Protein AF-A0A1Y1KGQ8-F1 (afdb_monomer_lite)

Structure (mmCIF, N/CA/C/O backbone):
data_AF-A0A1Y1KGQ8-F1
#
_entry.id   AF-A0A1Y1KGQ8-F1
#
loop_
_atom_site.group_PDB
_atom_site.id
_atom_site.type_symbol
_atom_site.label_atom_id
_atom_site.label_alt_id
_atom_site.label_comp_id
_atom_site.label_asym_id
_atom_site.label_entity_id
_atom_site.label_seq_id
_atom_site.pdbx_PDB_ins_code
_atom_site.Cartn_x
_atom_site.Cartn_y
_atom_site.Cartn_z
_atom_site.occupancy
_atom_site.B_iso_or_equiv
_atom_site.auth_seq_id
_atom_site.auth_comp_id
_atom_site.auth_asym_id
_atom_site.auth_atom_id
_atom_site.pdbx_PDB_model_num
ATOM 1 N N . MET A 1 1 ? -2.983 4.238 -10.103 1.00 70.69 1 MET A N 1
ATOM 2 C CA . MET A 1 1 ? -3.496 3.766 -8.799 1.00 70.69 1 MET A CA 1
ATOM 3 C C . MET A 1 1 ? -2.747 2.481 -8.508 1.00 70.69 1 MET A C 1
ATOM 5 O O . MET A 1 1 ? -2.539 1.750 -9.464 1.00 70.69 1 MET A O 1
ATOM 9 N N . TYR A 1 2 ? -2.254 2.273 -7.286 1.00 82.94 2 TYR A N 1
ATOM 10 C CA . TYR A 1 2 ? -1.556 1.029 -6.944 1.00 82.94 2 TYR A CA 1
ATOM 11 C C . TYR A 1 2 ? -2.541 -0.140 -7.008 1.00 82.94 2 TYR A C 1
ATOM 13 O O . TYR A 1 2 ? -3.660 -0.016 -6.503 1.00 82.94 2 TYR A O 1
ATOM 21 N N . GLU A 1 3 ? -2.129 -1.227 -7.648 1.00 84.44 3 GLU A N 1
ATOM 22 C CA . GLU A 1 3 ? -2.904 -2.452 -7.787 1.00 84.44 3 GLU A CA 1
ATOM 23 C C . GLU A 1 3 ? -2.188 -3.548 -7.007 1.00 84.44 3 GLU A C 1
ATOM 25 O O . GLU A 1 3 ? -0.972 -3.686 -7.098 1.00 84.44 3 GLU A O 1
ATOM 30 N N . PHE A 1 4 ? -2.941 -4.262 -6.177 1.00 85.38 4 PHE A N 1
ATOM 31 C CA . PHE A 1 4 ? -2.378 -5.295 -5.321 1.00 85.38 4 PHE A CA 1
ATOM 32 C C . PHE A 1 4 ? -1.936 -6.491 -6.172 1.00 85.38 4 PHE A C 1
ATOM 34 O O . PHE A 1 4 ? -2.725 -6.914 -7.023 1.00 85.38 4 PHE A O 1
ATOM 41 N N . PRO A 1 5 ? -0.755 -7.078 -5.904 1.00 85.25 5 PRO A N 1
ATOM 42 C CA . PRO A 1 5 ? -0.338 -8.323 -6.532 1.00 85.25 5 PRO A CA 1
ATOM 43 C C . PRO A 1 5 ? -1.399 -9.420 -6.386 1.00 85.25 5 PRO A C 1
ATOM 45 O O . PRO A 1 5 ? -2.191 -9.439 -5.431 1.00 85.25 5 PRO A O 1
ATOM 48 N N . GLU A 1 6 ? -1.446 -10.340 -7.346 1.00 83.38 6 GLU A N 1
ATOM 49 C CA . GLU A 1 6 ? -2.255 -11.544 -7.184 1.00 83.38 6 GLU A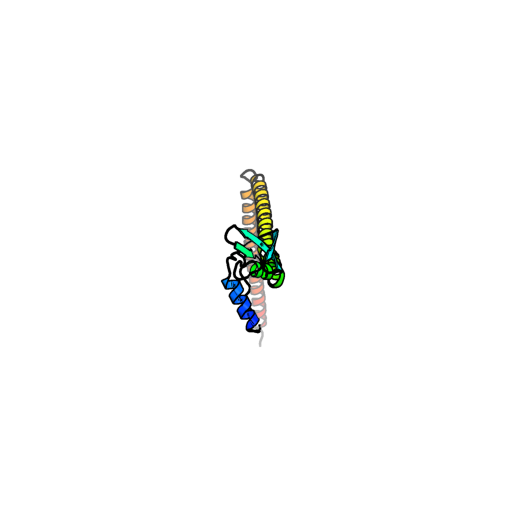 CA 1
ATOM 50 C C . GLU A 1 6 ? -1.651 -12.412 -6.077 1.00 83.38 6 GLU A C 1
ATOM 52 O O . GLU A 1 6 ? -0.436 -12.529 -5.958 1.00 83.38 6 GLU A O 1
ATOM 57 N N . CYS A 1 7 ? -2.512 -12.972 -5.226 1.00 83.25 7 CYS A N 1
ATOM 58 C CA . CYS A 1 7 ? -2.069 -13.888 -4.183 1.00 83.25 7 CYS A CA 1
ATOM 59 C C . CYS A 1 7 ? -1.669 -15.215 -4.831 1.00 83.25 7 CYS A C 1
ATOM 61 O O . CYS A 1 7 ? -2.453 -15.772 -5.607 1.00 83.25 7 CYS A O 1
ATOM 63 N N . ASP A 1 8 ? -0.499 -15.739 -4.472 1.00 84.12 8 ASP A N 1
ATOM 64 C CA . ASP A 1 8 ? -0.003 -16.992 -5.029 1.00 84.12 8 ASP A CA 1
ATOM 65 C C . ASP A 1 8 ? -0.902 -18.183 -4.649 1.00 84.12 8 ASP A C 1
ATOM 67 O O . ASP A 1 8 ? -1.548 -18.235 -3.596 1.00 84.12 8 ASP A O 1
ATOM 71 N N . SER A 1 9 ? -1.007 -19.152 -5.563 1.00 84.00 9 SER A N 1
ATOM 72 C CA . SER A 1 9 ? -1.954 -20.268 -5.425 1.00 84.00 9 SER A CA 1
ATOM 73 C C . SER A 1 9 ? -1.564 -21.287 -4.350 1.00 84.00 9 SER A C 1
ATOM 75 O O . SER A 1 9 ? -2.436 -22.011 -3.866 1.00 84.00 9 SER A O 1
ATOM 77 N N . ASP A 1 10 ? -0.290 -21.331 -3.969 1.00 90.31 10 ASP A N 1
ATOM 78 C CA . ASP A 1 10 ? 0.293 -22.195 -2.941 1.00 90.31 10 ASP A CA 1
ATOM 79 C C . ASP A 1 10 ? 0.262 -21.584 -1.532 1.00 90.31 10 ASP A C 1
ATOM 81 O O . ASP A 1 10 ? 0.540 -22.296 -0.571 1.00 90.31 10 ASP A O 1
ATOM 85 N N . GLU A 1 11 ? -0.158 -20.322 -1.393 1.00 89.94 11 GLU A N 1
ATOM 86 C CA . GLU A 1 11 ? -0.377 -19.678 -0.094 1.00 89.94 11 GLU A CA 1
ATOM 87 C C . GLU A 1 11 ? -1.532 -20.317 0.691 1.00 89.94 11 GLU A C 1
ATOM 89 O O . GLU A 1 11 ? -2.522 -20.811 0.127 1.00 89.94 11 GLU A O 1
ATOM 94 N N . ASP A 1 12 ? -1.435 -20.251 2.017 1.00 92.00 12 ASP A N 1
ATOM 95 C CA . ASP A 1 12 ? -2.435 -20.807 2.925 1.00 92.00 12 ASP A CA 1
ATOM 96 C C . ASP A 1 12 ? -3.788 -20.066 2.823 1.00 92.00 12 ASP A C 1
ATOM 98 O O . ASP A 1 12 ? -3.866 -18.870 2.520 1.00 92.00 12 ASP A O 1
ATOM 102 N N . GLU A 1 13 ? -4.890 -20.764 3.124 1.00 90.88 13 GLU A N 1
ATOM 103 C CA . GLU A 1 13 ? -6.252 -20.201 3.035 1.00 90.88 13 GLU A CA 1
ATOM 104 C C . GLU A 1 13 ? -6.459 -18.963 3.922 1.00 90.88 13 GLU A C 1
ATOM 106 O O . GLU A 1 13 ? -7.162 -18.028 3.528 1.00 90.88 13 GLU A O 1
ATOM 111 N N . ASP A 1 14 ? -5.809 -18.920 5.087 1.00 87.75 14 ASP A N 1
ATOM 112 C CA . ASP A 1 14 ? -5.870 -17.773 5.996 1.00 87.75 14 ASP A CA 1
ATOM 113 C C . ASP A 1 14 ? -5.237 -16.523 5.367 1.00 87.75 14 ASP A C 1
ATOM 115 O O . ASP A 1 14 ? -5.784 -15.423 5.485 1.00 87.75 14 ASP A O 1
ATOM 119 N N . PHE A 1 15 ? -4.119 -16.681 4.650 1.00 86.25 15 PHE A N 1
ATOM 120 C CA . PHE A 1 15 ? -3.453 -15.575 3.962 1.00 86.25 15 PHE A CA 1
ATOM 121 C C . PHE A 1 15 ? -4.293 -15.078 2.781 1.00 86.25 15 PHE A C 1
ATOM 123 O O . PHE A 1 15 ? -4.564 -13.881 2.667 1.00 86.25 15 PHE A O 1
ATOM 130 N N . LYS A 1 16 ? -4.822 -16.001 1.969 1.00 88.56 16 LYS A N 1
ATOM 131 C CA . LYS A 1 16 ? -5.750 -15.682 0.869 1.00 88.56 16 LYS A CA 1
ATOM 132 C C . LYS A 1 16 ? -6.988 -14.936 1.356 1.00 88.56 16 LYS A C 1
ATOM 134 O O . LYS A 1 16 ? -7.468 -14.016 0.692 1.00 88.56 16 LYS A O 1
ATOM 139 N N . GLN A 1 17 ? -7.530 -15.320 2.510 1.00 89.62 17 GLN A N 1
ATOM 140 C CA . GLN A 1 17 ? -8.664 -14.628 3.108 1.00 89.62 17 GLN A CA 1
ATOM 141 C C . GLN A 1 17 ? -8.289 -13.210 3.557 1.00 89.62 17 GLN A C 1
ATOM 143 O O . GLN A 1 17 ? -9.035 -12.273 3.263 1.00 89.62 17 GLN A O 1
ATOM 148 N N . GLN A 1 18 ? -7.131 -13.031 4.199 1.00 84.94 18 GLN A N 1
ATOM 149 C CA . GLN A 1 18 ? -6.636 -11.707 4.589 1.00 84.94 18 GLN A CA 1
ATOM 150 C C . GLN A 1 18 ? -6.398 -10.792 3.382 1.00 84.94 18 GLN A C 1
ATOM 152 O O . GLN A 1 18 ? -6.788 -9.624 3.426 1.00 84.94 18 GLN A O 1
ATOM 157 N N . ASP A 1 19 ? -5.816 -11.308 2.299 1.00 87.00 19 ASP A N 1
ATOM 158 C CA . ASP A 1 19 ? -5.603 -10.554 1.060 1.00 87.00 19 ASP A CA 1
ATOM 159 C C . ASP A 1 19 ? -6.934 -10.102 0.436 1.00 87.00 19 ASP A C 1
ATOM 161 O O . ASP A 1 19 ? -7.119 -8.922 0.122 1.00 87.00 19 ASP A O 1
ATOM 165 N N . ARG A 1 20 ? -7.924 -11.005 0.352 1.00 88.81 20 ARG A N 1
ATOM 166 C CA . ARG A 1 20 ? -9.276 -10.664 -0.125 1.00 88.81 20 ARG A CA 1
ATOM 167 C C . ARG A 1 20 ? -9.935 -9.583 0.727 1.00 88.81 20 ARG A C 1
ATOM 169 O O . ARG A 1 20 ? -10.512 -8.643 0.181 1.00 88.81 20 ARG A O 1
ATOM 176 N N . GLU A 1 21 ? -9.860 -9.698 2.051 1.00 88.75 21 GLU A N 1
ATOM 177 C CA . GLU A 1 21 ? -10.414 -8.698 2.971 1.00 88.75 21 GLU A CA 1
ATOM 178 C C . GLU A 1 21 ? -9.717 -7.343 2.834 1.00 88.75 21 GLU A C 1
ATOM 180 O O . GLU A 1 21 ? -10.371 -6.296 2.899 1.00 88.75 21 GLU A O 1
ATOM 185 N N . LEU A 1 22 ? -8.403 -7.348 2.612 1.00 88.12 22 LEU A N 1
ATOM 186 C CA . LEU A 1 22 ? -7.623 -6.138 2.403 1.00 88.12 22 LEU A CA 1
ATOM 187 C C . LEU A 1 22 ? -8.020 -5.440 1.099 1.00 88.12 22 LEU A C 1
ATOM 189 O O . LEU A 1 22 ? -8.339 -4.250 1.126 1.00 88.12 22 LEU A O 1
ATOM 193 N N . LYS A 1 23 ? -8.091 -6.187 -0.010 1.00 89.06 23 LYS A N 1
ATOM 194 C CA . LY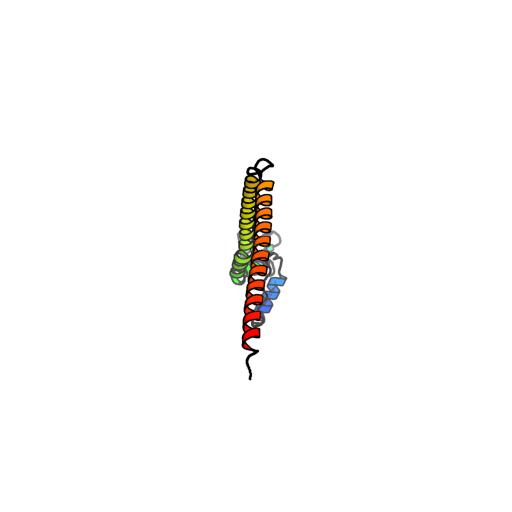S A 1 23 ? -8.537 -5.694 -1.325 1.00 89.06 23 LYS A CA 1
ATOM 195 C C . LYS A 1 23 ? -9.968 -5.154 -1.279 1.00 89.06 23 LYS A C 1
ATOM 197 O O . LYS A 1 23 ? -10.240 -4.082 -1.816 1.00 89.06 23 LYS A O 1
ATOM 202 N N . ALA A 1 24 ? -10.871 -5.839 -0.576 1.00 90.25 24 ALA A N 1
ATOM 203 C CA . ALA A 1 24 ? -12.255 -5.397 -0.389 1.00 90.25 24 ALA A CA 1
ATOM 204 C C . ALA A 1 24 ? -12.387 -4.135 0.485 1.00 90.25 24 ALA A C 1
ATOM 206 O O . ALA A 1 24 ? -13.421 -3.471 0.451 1.00 90.25 24 ALA A O 1
ATOM 207 N N . SER A 1 25 ? -11.355 -3.792 1.262 1.00 89.56 25 SER A N 1
ATOM 208 C CA . SER A 1 25 ? -11.341 -2.612 2.137 1.00 89.56 25 SER A CA 1
ATOM 209 C C . SER A 1 25 ? -10.861 -1.337 1.431 1.00 89.56 25 SER A C 1
ATOM 211 O O . SER A 1 25 ? -10.647 -0.318 2.086 1.00 89.56 25 SER A O 1
ATOM 213 N N . LEU A 1 26 ? -10.667 -1.371 0.110 1.00 90.50 26 LEU A N 1
ATOM 214 C CA . LEU A 1 26 ? -10.308 -0.195 -0.675 1.00 90.50 26 LEU A CA 1
ATOM 215 C C . LEU A 1 26 ? -11.560 0.573 -1.134 1.00 90.50 26 LEU A C 1
ATOM 217 O O . LEU A 1 26 ? -12.473 -0.038 -1.691 1.00 90.50 26 LEU A O 1
ATOM 221 N N . PRO A 1 27 ? -11.591 1.914 -1.005 1.00 93.00 27 PRO A N 1
ATOM 222 C CA . PRO A 1 27 ? -10.602 2.769 -0.339 1.00 93.00 27 PRO A CA 1
ATOM 223 C C . PRO A 1 27 ? -10.710 2.703 1.198 1.00 93.00 27 PRO A C 1
ATOM 225 O O . PRO A 1 27 ? -11.812 2.705 1.741 1.00 93.00 27 PRO A O 1
ATOM 228 N N . PHE A 1 28 ? -9.572 2.722 1.903 1.00 93.62 28 PHE A N 1
ATOM 229 C CA . PHE A 1 28 ? -9.548 2.612 3.369 1.00 93.62 28 PHE A CA 1
ATOM 230 C C . PHE A 1 28 ? -10.259 3.783 4.065 1.00 93.62 28 PHE A C 1
ATOM 232 O O . PHE A 1 28 ? -9.881 4.947 3.887 1.00 93.62 28 PHE A O 1
ATOM 239 N N . ALA A 1 29 ? -11.220 3.479 4.940 1.00 95.38 29 ALA A N 1
ATOM 240 C CA . ALA A 1 29 ? -11.896 4.472 5.769 1.00 95.38 29 ALA A CA 1
ATOM 241 C C . ALA A 1 29 ? -11.139 4.668 7.092 1.00 95.38 29 ALA A C 1
ATOM 243 O O . ALA A 1 29 ? -11.361 3.958 8.076 1.00 95.38 29 ALA A O 1
ATOM 244 N N . VAL A 1 30 ? -10.209 5.629 7.120 1.00 95.88 30 VAL A N 1
ATOM 245 C CA . VAL A 1 30 ? -9.305 5.827 8.265 1.00 95.88 30 VAL A CA 1
ATOM 246 C C . VAL A 1 30 ? -9.647 7.040 9.124 1.00 95.88 30 VAL A C 1
ATOM 248 O O . VAL A 1 30 ? -9.954 8.128 8.641 1.00 95.88 30 VAL A O 1
ATOM 251 N N . VAL A 1 31 ? -9.502 6.862 10.435 1.00 95.38 31 VAL A N 1
ATOM 252 C CA . VAL A 1 31 ? -9.493 7.931 11.438 1.00 95.38 31 VAL A CA 1
ATOM 253 C C . VAL A 1 31 ? -8.079 8.054 11.999 1.00 95.38 31 VAL A C 1
ATOM 255 O O . VAL A 1 31 ? -7.493 7.059 12.406 1.00 95.38 31 VAL A O 1
ATOM 258 N N . GLY A 1 32 ? -7.530 9.269 12.046 1.00 94.62 32 GLY A N 1
ATOM 259 C CA . GLY A 1 32 ? -6.228 9.554 12.661 1.00 94.62 32 GLY A CA 1
ATOM 260 C C . GLY A 1 32 ? -6.361 10.283 14.000 1.00 94.62 32 GLY A C 1
ATOM 261 O O . GLY A 1 32 ? -7.258 11.108 14.177 1.00 94.62 32 GLY A O 1
ATOM 262 N N . SER A 1 33 ? -5.455 10.005 14.941 1.00 94.25 33 SER A N 1
ATOM 263 C CA . SER A 1 33 ? -5.308 10.772 16.185 1.00 94.25 33 SER A CA 1
ATOM 264 C C . SER A 1 33 ? -3.872 10.724 16.704 1.00 94.25 33 SER A C 1
ATOM 266 O O . SER A 1 33 ? -3.246 9.665 16.703 1.00 94.25 33 SER A O 1
ATOM 268 N N . ASN A 1 34 ? -3.387 11.859 17.213 1.00 94.00 34 ASN A N 1
ATOM 269 C CA . ASN A 1 34 ? -2.124 11.954 17.957 1.00 94.00 34 ASN A CA 1
ATOM 270 C C . ASN A 1 34 ? -2.348 11.908 19.480 1.00 94.00 34 ASN A C 1
ATOM 272 O O . ASN A 1 34 ? -1.392 11.884 20.253 1.00 94.00 34 ASN A O 1
ATOM 276 N N . THR A 1 35 ? -3.607 11.909 19.921 1.00 93.81 35 THR A N 1
ATOM 277 C CA . THR A 1 35 ? -3.984 11.940 21.334 1.00 93.81 35 THR A CA 1
ATOM 278 C C . THR A 1 35 ? -4.158 10.522 21.867 1.00 93.81 35 THR A C 1
ATOM 280 O O . THR A 1 35 ? -4.809 9.682 21.242 1.00 93.81 35 THR A O 1
ATOM 283 N N . THR A 1 36 ? -3.595 10.266 23.049 1.00 93.00 36 THR A N 1
ATOM 284 C CA . THR A 1 36 ? -3.812 9.020 23.795 1.00 93.00 36 THR A CA 1
ATOM 285 C C . THR A 1 36 ? -4.860 9.262 24.873 1.00 93.00 36 THR A C 1
ATOM 287 O O . THR A 1 36 ? -4.750 10.219 25.635 1.00 93.00 36 THR A O 1
ATOM 290 N N . LEU A 1 37 ? -5.869 8.399 24.923 1.00 92.62 37 LEU A N 1
ATOM 291 C CA . LEU A 1 37 ? -6.987 8.440 25.860 1.00 92.62 37 LEU A CA 1
ATOM 292 C C . LEU A 1 37 ? -7.000 7.150 26.683 1.00 92.62 37 LEU A C 1
ATOM 294 O O . LEU A 1 37 ? -6.565 6.103 26.207 1.00 92.62 37 LEU A O 1
ATOM 298 N N . GLU A 1 38 ? -7.504 7.212 27.911 1.00 92.44 38 GLU A N 1
ATOM 299 C CA . GLU A 1 38 ? -7.725 6.026 28.737 1.00 92.44 38 GLU A CA 1
ATOM 300 C C . GLU A 1 38 ? -9.193 5.603 28.631 1.00 92.44 38 GLU A C 1
ATOM 302 O O . GLU A 1 38 ? -10.094 6.349 29.010 1.00 92.44 38 GLU A O 1
ATOM 307 N N . VAL A 1 39 ? -9.438 4.418 28.070 1.00 87.56 39 VAL A N 1
ATOM 308 C CA . VAL A 1 39 ? -10.777 3.853 27.862 1.00 87.56 39 VAL A CA 1
ATOM 309 C C . VAL A 1 39 ? -10.793 2.454 28.465 1.00 87.56 39 VAL A C 1
ATOM 311 O O . VAL A 1 39 ? -9.966 1.619 28.107 1.00 87.56 39 VAL A O 1
ATOM 314 N N . ALA A 1 40 ? -11.713 2.200 29.400 1.00 84.62 40 ALA A N 1
ATOM 315 C CA . ALA A 1 40 ? -11.841 0.910 30.090 1.00 84.62 40 ALA A CA 1
ATOM 316 C C . ALA A 1 40 ? -10.511 0.388 30.694 1.00 84.62 40 ALA A C 1
ATOM 318 O O . ALA A 1 40 ? -10.212 -0.802 30.625 1.00 84.62 40 ALA A O 1
ATOM 319 N N . GLY A 1 41 ? -9.690 1.289 31.251 1.00 88.06 41 GLY A N 1
ATOM 320 C CA . GLY A 1 41 ? -8.396 0.960 31.870 1.00 88.06 41 GLY A CA 1
ATOM 321 C C . GLY A 1 41 ? -7.251 0.685 30.886 1.00 88.06 41 GLY A C 1
ATOM 322 O O . GLY A 1 41 ? -6.147 0.349 31.311 1.00 88.06 41 GLY A O 1
ATOM 323 N N . ARG A 1 42 ? -7.474 0.838 29.572 1.00 90.06 42 ARG A N 1
ATOM 324 C CA . ARG A 1 42 ? -6.435 0.728 28.541 1.00 90.06 42 ARG A CA 1
ATOM 325 C C . ARG A 1 42 ? -6.154 2.092 27.916 1.00 90.06 42 ARG A C 1
ATOM 327 O O . ARG A 1 42 ? -7.068 2.828 27.554 1.00 90.06 42 ARG A O 1
ATOM 334 N N . LYS A 1 43 ? -4.869 2.401 27.719 1.00 92.31 43 LYS A N 1
ATOM 335 C CA . LYS A 1 43 ? -4.445 3.538 26.894 1.00 92.31 43 LYS A CA 1
ATOM 336 C C . LYS A 1 43 ? -4.613 3.192 25.416 1.00 92.31 43 LYS A C 1
ATOM 338 O O . LYS A 1 43 ? -4.011 2.235 24.930 1.00 92.31 43 LYS A O 1
ATOM 343 N N . VAL A 1 44 ? -5.427 3.971 24.718 1.00 92.12 44 VAL A N 1
ATOM 344 C CA . VAL A 1 44 ? -5.723 3.824 23.289 1.00 92.12 44 VAL A CA 1
ATOM 345 C C . VAL A 1 44 ? -5.500 5.151 22.572 1.00 92.12 44 VAL A C 1
ATOM 347 O O . VAL A 1 44 ? -5.689 6.221 23.152 1.00 92.12 44 VAL A O 1
ATOM 350 N N . ARG A 1 45 ? -5.088 5.108 21.303 1.00 94.38 45 ARG A N 1
ATOM 351 C CA . ARG A 1 45 ? -5.042 6.312 20.462 1.00 94.38 45 ARG A CA 1
ATOM 352 C C . ARG A 1 45 ? -6.432 6.569 19.911 1.00 94.38 45 ARG A C 1
ATOM 354 O O . ARG A 1 45 ? -7.013 5.696 19.279 1.00 94.38 45 ARG A O 1
ATOM 361 N N . GLY A 1 46 ? -6.980 7.754 20.154 1.00 94.81 46 GLY A N 1
ATOM 362 C CA . GLY A 1 46 ? -8.387 7.989 19.854 1.00 94.81 46 GLY A CA 1
ATOM 363 C C . GLY A 1 46 ? -8.796 9.449 19.811 1.00 94.81 46 GLY A C 1
ATOM 364 O O . GLY A 1 46 ? -8.018 10.343 20.148 1.00 94.81 46 GLY A O 1
ATOM 365 N N . ARG A 1 47 ? -10.030 9.690 19.370 1.00 94.75 47 ARG A N 1
ATOM 366 C CA . ARG A 1 47 ? -10.671 11.011 19.361 1.00 94.75 47 ARG A CA 1
ATOM 367 C C . ARG A 1 47 ? -11.862 10.992 20.308 1.00 94.75 47 ARG A C 1
ATOM 369 O O . ARG A 1 47 ? -12.711 10.111 20.203 1.00 94.75 47 ARG A O 1
ATOM 376 N N . GLN A 1 48 ? -11.924 11.960 21.216 1.00 93.62 48 GLN A N 1
ATOM 377 C CA . GLN A 1 48 ? -13.042 12.115 22.140 1.00 93.62 48 GLN A CA 1
ATOM 378 C C . GLN A 1 48 ? -14.037 13.139 21.601 1.00 93.62 48 GLN A C 1
ATOM 380 O O . GLN A 1 48 ? -13.661 14.240 21.203 1.00 93.62 48 GLN A O 1
ATOM 385 N N . TYR A 1 49 ? -15.308 12.763 21.626 1.00 93.88 49 TYR A N 1
ATOM 386 C CA . TYR A 1 49 ? -16.450 13.593 21.281 1.00 93.88 49 TYR A CA 1
ATOM 387 C C . TYR A 1 49 ? -17.453 13.599 22.444 1.00 93.88 49 TYR A C 1
ATOM 389 O O . TYR A 1 49 ? -17.425 12.688 23.276 1.00 93.88 49 TYR A O 1
ATOM 397 N N . PRO A 1 50 ? -18.388 14.568 22.499 1.00 95.25 50 PRO A N 1
ATOM 398 C CA . PRO A 1 50 ? -19.435 14.583 23.523 1.00 95.25 50 PRO A CA 1
ATOM 399 C C . PRO A 1 50 ? -20.301 13.311 23.553 1.00 95.25 50 PRO A C 1
ATOM 401 O O . PRO A 1 50 ? -20.832 12.960 24.600 1.00 95.25 50 PRO A O 1
ATOM 404 N N . TRP A 1 51 ? -20.430 12.614 22.418 1.00 93.69 51 TRP A N 1
ATOM 405 C CA . TRP A 1 51 ? -21.218 11.382 22.272 1.00 93.69 51 TRP A CA 1
ATOM 406 C C . TRP A 1 51 ? -20.404 10.086 22.396 1.00 93.69 51 TRP A C 1
ATOM 408 O O . TRP A 1 51 ? -20.973 9.004 22.279 1.00 93.69 51 TRP A O 1
ATOM 418 N N . GLY A 1 52 ? -19.086 10.155 22.606 1.00 91.69 52 GLY A N 1
ATOM 419 C CA . GLY A 1 52 ? -18.269 8.954 22.776 1.00 91.69 52 GLY A CA 1
ATOM 420 C C . GLY A 1 52 ? -16.821 9.106 22.334 1.00 91.69 52 GLY A C 1
ATOM 421 O O . GLY A 1 52 ? -16.359 10.186 21.969 1.00 91.69 52 GLY A O 1
ATOM 422 N N . VAL A 1 53 ? -16.092 7.992 22.370 1.00 92.50 53 VAL A N 1
ATOM 423 C CA . VAL A 1 53 ? -14.674 7.935 22.004 1.00 92.50 53 VAL A CA 1
ATOM 424 C C . VAL A 1 53 ? -14.488 7.014 20.808 1.00 92.50 53 VAL A C 1
ATOM 426 O O . VAL A 1 53 ? -14.915 5.862 20.825 1.00 92.50 53 VAL A O 1
ATOM 429 N N . VAL A 1 54 ? -13.810 7.521 19.783 1.00 94.38 54 VAL A N 1
ATOM 430 C CA . VAL A 1 54 ? -13.389 6.743 18.620 1.00 94.38 54 VAL A CA 1
ATOM 431 C C . VAL A 1 54 ? -11.967 6.259 18.865 1.00 94.38 54 VAL A C 1
ATOM 433 O O . VAL A 1 54 ? -11.024 7.045 18.797 1.00 94.38 54 VAL A O 1
ATOM 436 N N . ASP A 1 55 ? -11.821 4.973 19.166 1.00 93.94 55 ASP A N 1
ATOM 437 C CA . ASP A 1 55 ? -10.527 4.281 19.168 1.00 93.94 55 ASP A CA 1
ATOM 438 C C . ASP A 1 55 ? -10.046 4.063 17.725 1.00 93.94 55 ASP A C 1
ATOM 440 O O . ASP A 1 55 ? -10.735 3.409 16.943 1.00 93.94 55 ASP A O 1
ATOM 444 N N . VAL A 1 56 ? -8.887 4.627 17.380 1.00 94.38 56 VAL A N 1
ATOM 445 C CA . VAL A 1 56 ? -8.281 4.565 16.040 1.00 94.38 56 VAL A CA 1
ATOM 446 C C . VAL A 1 56 ? -7.787 3.161 15.710 1.00 94.38 56 VAL A C 1
ATOM 448 O O . VAL A 1 56 ? -7.815 2.762 14.549 1.00 94.38 56 VAL A O 1
ATOM 451 N N . GLU A 1 57 ? -7.341 2.405 16.712 1.00 91.50 57 GLU A N 1
ATOM 452 C CA . GLU A 1 57 ? -6.816 1.051 16.525 1.00 91.50 57 GLU A CA 1
ATOM 453 C C . GLU A 1 57 ? -7.923 -0.012 16.618 1.00 91.50 57 GLU A C 1
ATOM 455 O O . GLU A 1 57 ? -7.643 -1.202 16.562 1.00 91.50 57 GLU A O 1
ATOM 460 N N . ASN A 1 58 ? -9.193 0.376 16.740 1.00 92.12 58 ASN A N 1
ATOM 461 C CA . ASN A 1 58 ? -10.297 -0.576 16.729 1.00 92.12 58 ASN A CA 1
ATOM 462 C C . ASN A 1 58 ? -10.794 -0.814 15.285 1.00 92.12 58 ASN A C 1
ATOM 464 O O . ASN A 1 58 ? -11.324 0.124 14.681 1.00 92.12 58 ASN A O 1
ATOM 468 N N . PRO A 1 59 ? -10.731 -2.052 14.744 1.00 91.81 59 PRO A N 1
ATOM 469 C CA . PRO A 1 59 ? -11.205 -2.368 13.390 1.00 91.81 59 PRO A CA 1
ATOM 470 C C . PRO A 1 59 ? -12.688 -2.064 13.151 1.00 91.81 59 PRO A C 1
ATOM 472 O O . PRO A 1 59 ? -13.108 -1.910 12.011 1.00 91.81 59 PRO A O 1
ATOM 475 N N . LYS A 1 60 ? -13.498 -1.974 14.215 1.00 92.25 60 LYS A N 1
ATOM 476 C CA . LYS A 1 60 ? -14.917 -1.598 14.113 1.00 92.25 60 LYS A CA 1
ATOM 477 C C . LYS A 1 60 ? -15.130 -0.097 13.900 1.00 92.25 60 LYS A C 1
ATOM 479 O O . LYS A 1 60 ? -16.239 0.308 13.571 1.00 92.25 60 LYS A O 1
ATOM 484 N N . HIS A 1 61 ? -14.113 0.726 14.149 1.00 92.75 61 HIS A N 1
ATOM 485 C CA . HIS A 1 61 ? -14.190 2.184 14.052 1.00 92.75 61 HIS A CA 1
ATOM 486 C C . HIS A 1 61 ? -13.444 2.749 12.841 1.00 92.75 61 HIS A C 1
ATOM 488 O O . HIS A 1 61 ? -13.780 3.837 12.379 1.00 92.75 61 HIS A O 1
ATOM 494 N N . SER A 1 62 ? -12.385 2.072 12.392 1.00 94.56 62 SER A N 1
ATOM 495 C CA . SER A 1 62 ? -11.447 2.597 11.401 1.00 94.56 62 SER A CA 1
ATOM 496 C C . SER A 1 62 ? -10.650 1.464 10.759 1.00 94.56 62 SER A C 1
ATOM 498 O O . SER A 1 62 ? -10.182 0.556 11.448 1.00 94.56 62 SER A O 1
ATOM 500 N N . ASP A 1 63 ? -10.382 1.576 9.458 1.00 95.62 63 ASP A N 1
ATOM 501 C CA . ASP A 1 63 ? -9.488 0.669 8.727 1.00 95.62 63 ASP A CA 1
ATOM 502 C C . ASP A 1 63 ? -7.996 0.985 8.957 1.00 95.62 63 ASP A C 1
ATOM 504 O O . ASP A 1 63 ? -7.125 0.500 8.234 1.00 95.62 63 ASP A O 1
ATOM 508 N N . PHE A 1 64 ? -7.661 1.792 9.971 1.00 95.50 64 PHE A N 1
ATOM 509 C CA . PHE A 1 64 ? -6.286 2.219 10.249 1.00 95.50 64 PHE A CA 1
ATOM 510 C C . PHE A 1 64 ? -5.312 1.044 10.406 1.00 95.50 64 PHE A C 1
ATOM 512 O O . PHE A 1 64 ? -4.193 1.108 9.899 1.00 95.50 64 PHE A O 1
ATOM 519 N N . ILE A 1 65 ? -5.728 -0.041 11.071 1.00 93.31 65 ILE A N 1
ATOM 520 C CA . ILE A 1 65 ? -4.883 -1.237 11.196 1.00 93.31 65 ILE A CA 1
ATOM 521 C C . ILE A 1 65 ? -4.609 -1.848 9.822 1.00 93.31 65 ILE A C 1
ATOM 523 O O . ILE A 1 65 ? -3.456 -2.156 9.537 1.00 93.31 65 ILE A O 1
ATOM 527 N N . LYS A 1 66 ? -5.631 -1.983 8.967 1.00 93.12 66 LYS A N 1
ATOM 528 C CA . LYS A 1 66 ? -5.482 -2.560 7.625 1.00 93.12 66 LYS A CA 1
ATOM 529 C C . LYS A 1 66 ? -4.536 -1.720 6.770 1.00 93.12 66 LYS A C 1
ATOM 531 O O . LYS A 1 66 ? -3.600 -2.267 6.195 1.00 93.12 66 LYS A O 1
ATOM 536 N N . LEU A 1 67 ? -4.706 -0.394 6.778 1.00 94.44 67 LEU A N 1
ATOM 537 C CA . LEU A 1 67 ? -3.812 0.531 6.077 1.00 94.44 67 LEU A CA 1
ATOM 538 C C . LEU A 1 67 ? -2.366 0.417 6.583 1.00 94.44 67 LEU A C 1
ATOM 540 O O . LEU A 1 67 ? -1.436 0.325 5.787 1.00 94.44 67 LEU A O 1
ATOM 544 N N . ARG A 1 68 ? -2.161 0.410 7.906 1.00 94.75 68 ARG A N 1
ATOM 545 C CA . ARG A 1 68 ? -0.823 0.304 8.508 1.00 94.75 68 ARG A CA 1
ATOM 546 C C . ARG A 1 68 ? -0.143 -1.010 8.133 1.00 94.75 68 ARG A C 1
ATOM 548 O O . ARG A 1 68 ? 1.025 -0.995 7.756 1.00 94.75 68 ARG A O 1
ATOM 555 N N . THR A 1 69 ? -0.860 -2.124 8.259 1.00 92.00 69 THR A N 1
ATOM 556 C CA . THR A 1 69 ? -0.346 -3.454 7.919 1.00 92.00 69 THR A CA 1
ATOM 557 C C . THR A 1 69 ? 0.016 -3.521 6.438 1.00 92.00 69 THR A C 1
ATOM 559 O O . THR A 1 69 ? 1.112 -3.965 6.112 1.00 92.00 69 THR A O 1
ATOM 562 N N . MET A 1 70 ? -0.840 -2.995 5.557 1.00 92.12 70 MET A N 1
ATOM 563 C CA . MET A 1 70 ? -0.570 -2.931 4.121 1.00 92.12 70 MET A CA 1
ATOM 564 C C . MET A 1 70 ? 0.711 -2.152 3.812 1.00 92.12 70 MET A C 1
ATOM 566 O O . MET A 1 70 ? 1.622 -2.694 3.195 1.00 92.12 70 MET A O 1
ATOM 570 N N . LEU A 1 71 ? 0.819 -0.916 4.309 1.00 93.12 71 LEU A N 1
ATOM 571 C CA . LEU A 1 71 ? 1.937 -0.027 3.986 1.00 93.12 71 LEU A CA 1
ATOM 572 C C . LEU A 1 71 ? 3.277 -0.478 4.576 1.00 93.12 71 LEU A C 1
ATOM 574 O O . LEU A 1 71 ? 4.317 -0.260 3.961 1.00 93.12 71 LEU A O 1
ATOM 578 N N . ILE A 1 72 ? 3.269 -1.019 5.799 1.00 93.44 72 ILE A N 1
ATOM 579 C CA . ILE A 1 72 ? 4.498 -1.196 6.589 1.00 93.44 72 ILE A CA 1
ATOM 580 C C . ILE A 1 72 ? 4.881 -2.669 6.745 1.00 93.44 72 ILE A C 1
ATOM 582 O O . ILE A 1 72 ? 6.058 -2.973 6.909 1.00 93.44 72 ILE A O 1
ATOM 586 N N . SER A 1 73 ? 3.917 -3.587 6.723 1.00 89.25 73 SER A N 1
ATOM 587 C CA . SER A 1 73 ? 4.178 -4.994 7.037 1.00 89.25 73 SER A CA 1
ATOM 588 C C . SER A 1 73 ? 4.171 -5.886 5.806 1.00 89.25 73 SER A C 1
ATOM 590 O O . SER A 1 73 ? 5.072 -6.704 5.679 1.00 89.25 73 SER A O 1
ATOM 592 N N . THR A 1 74 ? 3.190 -5.739 4.913 1.00 87.56 74 THR A N 1
ATOM 593 C CA . THR A 1 74 ? 2.994 -6.695 3.811 1.00 87.56 74 THR A CA 1
ATOM 594 C C . THR A 1 74 ? 3.457 -6.173 2.452 1.00 87.56 74 THR A C 1
ATOM 596 O O . THR A 1 74 ? 4.180 -6.881 1.766 1.00 87.56 74 THR A O 1
ATOM 599 N N . HIS A 1 75 ? 3.134 -4.932 2.070 1.00 89.50 75 HIS A N 1
ATOM 600 C CA . HIS A 1 75 ? 3.340 -4.449 0.691 1.00 89.50 75 HIS A CA 1
ATOM 601 C C . HIS A 1 75 ? 4.450 -3.397 0.556 1.00 89.50 75 HIS A C 1
ATOM 603 O O . HIS A 1 75 ? 4.590 -2.774 -0.491 1.00 89.50 75 HIS A O 1
ATOM 609 N N . MET A 1 76 ? 5.263 -3.165 1.596 1.00 93.19 76 MET A N 1
ATOM 610 C CA . MET A 1 76 ? 6.305 -2.128 1.546 1.00 93.19 76 MET A CA 1
ATOM 611 C C . MET A 1 76 ? 7.316 -2.366 0.417 1.00 93.19 76 MET A C 1
ATOM 613 O O . MET A 1 76 ? 7.753 -1.405 -0.212 1.00 93.19 76 MET A O 1
ATOM 617 N N . GLN A 1 77 ? 7.731 -3.618 0.212 1.00 93.25 77 GLN A N 1
ATOM 618 C CA . GLN A 1 77 ? 8.738 -3.941 -0.795 1.00 93.25 77 GLN A CA 1
ATOM 619 C C . GLN A 1 77 ? 8.165 -3.790 -2.202 1.00 93.25 77 GLN A C 1
ATOM 621 O O . GLN A 1 77 ? 8.715 -3.035 -2.990 1.00 93.25 77 GLN A O 1
ATOM 626 N N . ASP A 1 78 ? 6.999 -4.375 -2.454 1.00 92.25 78 ASP A N 1
ATOM 627 C CA . ASP A 1 78 ? 6.311 -4.253 -3.738 1.00 92.25 78 ASP A CA 1
ATOM 628 C C . ASP A 1 78 ? 6.017 -2.786 -4.112 1.00 92.25 78 ASP A C 1
ATOM 630 O O . ASP A 1 78 ? 6.254 -2.356 -5.236 1.00 92.25 78 ASP A O 1
ATOM 634 N N . LEU A 1 79 ? 5.626 -1.950 -3.140 1.00 93.94 79 LEU A N 1
ATOM 635 C CA . LEU A 1 79 ? 5.472 -0.507 -3.361 1.00 93.94 79 LEU A CA 1
ATOM 636 C C . LEU A 1 79 ? 6.770 0.172 -3.829 1.00 93.94 79 LEU A C 1
ATOM 638 O O . LEU A 1 79 ? 6.711 1.123 -4.615 1.00 93.94 79 LEU A O 1
ATOM 642 N N . LYS A 1 80 ? 7.936 -0.273 -3.342 1.00 95.06 80 LYS A N 1
ATOM 643 C CA . LYS A 1 80 ? 9.237 0.229 -3.811 1.00 95.06 80 LYS A CA 1
ATOM 644 C C . LYS A 1 80 ? 9.527 -0.270 -5.218 1.00 95.06 80 LYS A C 1
ATOM 646 O O . LYS A 1 80 ? 9.856 0.559 -6.060 1.00 95.06 80 LYS A O 1
ATOM 651 N N . ASP A 1 81 ? 9.332 -1.558 -5.466 1.00 95.06 81 ASP A N 1
ATOM 652 C CA . ASP A 1 81 ? 9.629 -2.198 -6.748 1.00 95.06 81 ASP A CA 1
ATOM 653 C C . ASP A 1 81 ? 8.772 -1.578 -7.864 1.00 95.06 81 ASP A C 1
ATOM 655 O O . ASP A 1 81 ? 9.300 -1.102 -8.864 1.00 95.06 81 ASP A O 1
ATOM 659 N N . VAL A 1 82 ? 7.464 -1.397 -7.644 1.00 94.56 82 VAL A N 1
ATOM 660 C CA . VAL A 1 82 ? 6.576 -0.684 -8.586 1.00 94.56 82 VAL A CA 1
ATOM 6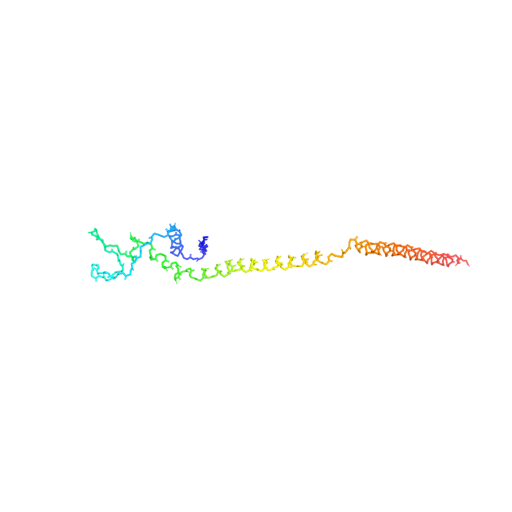61 C C . VAL A 1 82 ? 7.021 0.768 -8.799 1.00 94.56 82 VAL A C 1
ATOM 663 O O . VAL A 1 82 ? 6.944 1.307 -9.909 1.00 94.56 82 VAL A O 1
ATOM 666 N N . THR A 1 83 ? 7.500 1.439 -7.750 1.00 95.81 83 THR A N 1
ATOM 667 C CA . THR A 1 83 ? 7.999 2.814 -7.881 1.00 95.81 83 THR A CA 1
ATOM 668 C C . THR A 1 83 ? 9.275 2.874 -8.718 1.00 95.81 83 THR A C 1
ATOM 670 O O . THR A 1 83 ? 9.426 3.804 -9.508 1.00 95.81 83 THR A O 1
ATOM 673 N N . GLU A 1 84 ? 10.168 1.903 -8.575 1.00 97.06 84 GLU A N 1
ATOM 674 C CA . GLU A 1 84 ? 11.419 1.811 -9.322 1.00 97.06 84 GLU A CA 1
ATOM 675 C C . GLU A 1 84 ? 11.169 1.377 -10.775 1.00 97.06 84 GLU A C 1
ATOM 677 O O . GLU A 1 84 ? 11.409 2.146 -11.710 1.00 97.06 84 GLU A O 1
ATOM 682 N N . ASP A 1 85 ? 10.578 0.203 -10.964 1.00 96.06 85 ASP A N 1
ATOM 683 C CA . ASP A 1 85 ? 10.458 -0.458 -12.264 1.00 96.06 85 ASP A CA 1
ATOM 684 C C . ASP A 1 85 ? 9.409 0.180 -13.173 1.00 96.06 85 ASP A C 1
ATOM 686 O O . ASP A 1 85 ? 9.510 0.116 -14.399 1.00 96.06 85 ASP A O 1
ATOM 690 N N . VAL A 1 86 ? 8.386 0.812 -12.591 1.00 94.75 86 VAL A N 1
ATOM 691 C CA . VAL A 1 86 ? 7.308 1.436 -13.363 1.00 94.75 86 VAL A CA 1
ATOM 692 C C . VAL A 1 86 ? 7.430 2.945 -13.317 1.00 94.75 86 VAL A C 1
ATOM 694 O O . VAL A 1 86 ? 7.564 3.590 -14.356 1.00 94.75 86 VAL A O 1
ATOM 697 N N . HIS A 1 87 ? 7.328 3.562 -12.142 1.00 95.06 87 HIS A N 1
ATOM 698 C CA . HIS A 1 87 ? 7.191 5.019 -12.077 1.00 95.06 87 HIS A CA 1
ATOM 699 C C . HIS A 1 87 ? 8.491 5.746 -12.424 1.00 95.06 87 HIS A C 1
ATOM 701 O O . HIS A 1 87 ? 8.475 6.682 -13.232 1.00 95.06 87 HIS A O 1
ATOM 707 N N . TYR A 1 88 ? 9.610 5.303 -11.860 1.00 97.38 88 TYR A N 1
ATOM 708 C CA . TYR A 1 88 ? 10.911 5.899 -12.113 1.00 97.38 88 TYR A CA 1
ATOM 709 C C . TYR A 1 88 ? 11.394 5.605 -13.533 1.00 97.38 88 TYR A C 1
ATOM 711 O O . TYR A 1 88 ? 11.774 6.538 -14.240 1.00 97.38 88 TYR A O 1
ATOM 719 N N . GLU A 1 89 ? 11.305 4.360 -14.000 1.00 97.38 89 GLU A N 1
ATOM 720 C CA . GLU A 1 89 ? 11.719 4.011 -15.363 1.00 97.38 89 GLU A CA 1
ATOM 721 C C . GLU A 1 89 ? 10.898 4.735 -16.441 1.00 97.38 89 GLU A C 1
ATOM 723 O O . GLU A 1 89 ? 11.469 5.249 -17.408 1.00 97.38 89 GLU A O 1
ATOM 728 N N . ASN A 1 90 ? 9.582 4.891 -16.251 1.00 96.56 90 ASN A N 1
ATOM 729 C CA . ASN A 1 90 ? 8.756 5.692 -17.159 1.00 96.56 90 ASN A CA 1
ATOM 730 C C . ASN A 1 90 ? 9.197 7.160 -17.188 1.00 96.56 90 ASN A C 1
ATOM 732 O O . ASN A 1 90 ? 9.310 7.757 -18.262 1.00 96.56 90 ASN A O 1
ATOM 736 N N . PHE A 1 91 ? 9.469 7.748 -16.021 1.00 97.12 91 PHE A N 1
ATOM 737 C CA . PHE A 1 91 ? 9.991 9.109 -15.938 1.00 97.12 91 PHE A CA 1
ATOM 738 C C . PHE A 1 91 ? 11.358 9.228 -16.627 1.00 97.12 91 PHE A C 1
ATOM 740 O O . PHE A 1 91 ? 11.572 10.128 -17.443 1.00 97.12 91 PHE A O 1
ATOM 747 N N . ARG A 1 92 ? 12.267 8.282 -16.374 1.00 97.25 92 ARG A N 1
ATOM 748 C CA . ARG A 1 92 ? 13.603 8.242 -16.973 1.00 97.25 92 ARG A CA 1
ATOM 749 C C . ARG A 1 92 ? 13.529 8.149 -18.498 1.00 97.25 92 ARG A C 1
ATOM 751 O O . ARG A 1 92 ? 14.194 8.929 -19.185 1.00 97.25 92 ARG A O 1
ATOM 758 N N . ALA A 1 93 ? 12.686 7.269 -19.037 1.00 96.19 93 ALA A N 1
ATOM 759 C CA . ALA A 1 93 ? 12.459 7.145 -20.475 1.00 96.19 93 ALA A CA 1
ATOM 760 C C . ALA A 1 93 ? 11.918 8.449 -21.089 1.00 96.19 93 ALA A C 1
ATOM 762 O O . ALA A 1 93 ? 12.395 8.889 -22.140 1.00 96.19 93 ALA A O 1
ATOM 763 N N . GLN A 1 94 ? 10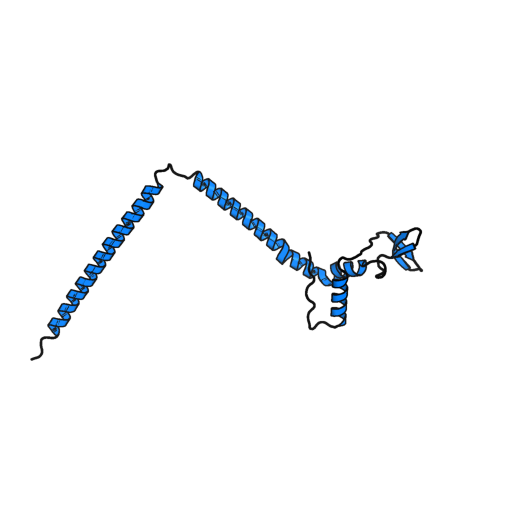.975 9.117 -20.414 1.00 95.56 94 GLN A N 1
ATOM 764 C CA . GLN A 1 94 ? 10.448 10.412 -20.853 1.00 95.56 94 GLN A CA 1
ATOM 765 C C . GLN A 1 94 ? 11.531 11.497 -20.878 1.00 95.56 94 GLN A C 1
ATOM 767 O O . GLN A 1 94 ? 11.641 12.215 -21.875 1.00 95.56 94 GLN A O 1
ATOM 772 N N . CYS A 1 95 ? 12.365 11.596 -19.840 1.00 94.81 95 CYS A N 1
ATOM 773 C CA . CYS A 1 95 ? 13.479 12.544 -19.801 1.00 94.81 95 CYS A CA 1
ATOM 774 C C . CYS A 1 95 ? 14.466 12.313 -20.951 1.00 94.81 95 CYS A C 1
ATOM 776 O O . CYS A 1 95 ? 14.815 13.254 -21.665 1.00 94.81 95 CYS A O 1
ATOM 778 N N . ILE A 1 96 ? 14.875 11.062 -21.180 1.00 94.19 96 ILE A N 1
ATOM 779 C CA . ILE A 1 96 ? 15.786 10.709 -22.278 1.00 94.19 96 ILE A CA 1
ATOM 780 C C . ILE A 1 96 ? 15.159 11.061 -23.633 1.00 94.19 96 ILE A C 1
ATOM 782 O O . ILE A 1 96 ? 15.821 11.658 -24.486 1.00 94.19 96 ILE A O 1
ATOM 786 N N . SER A 1 97 ? 13.872 10.757 -23.826 1.00 93.25 97 SER A N 1
ATOM 787 C CA . SER A 1 97 ? 13.145 11.109 -25.048 1.00 93.25 97 SER A CA 1
ATOM 788 C C . SER A 1 97 ? 13.109 12.622 -25.277 1.00 93.25 97 SER A C 1
ATOM 790 O O . SER A 1 97 ? 13.355 13.078 -26.392 1.00 93.25 97 SER A O 1
ATOM 792 N N . GLN A 1 98 ? 12.849 13.424 -24.242 1.00 91.00 98 GLN A N 1
ATOM 793 C CA . GLN A 1 98 ? 12.842 14.887 -24.354 1.00 91.00 98 GLN A CA 1
ATOM 794 C C . GLN A 1 98 ? 14.221 15.443 -24.724 1.00 91.00 98 GLN A C 1
ATOM 796 O O . GLN A 1 98 ? 14.316 16.305 -25.599 1.00 91.00 98 GLN A O 1
ATOM 801 N N . ILE A 1 99 ? 15.293 14.918 -24.122 1.00 89.31 99 ILE A N 1
ATOM 802 C CA . ILE A 1 99 ? 16.671 15.302 -24.460 1.00 89.31 99 ILE A CA 1
ATOM 803 C C . ILE A 1 99 ? 16.980 14.945 -25.917 1.00 89.31 99 ILE A C 1
ATOM 805 O O . ILE A 1 99 ? 17.499 15.780 -26.658 1.00 89.31 99 ILE A O 1
ATOM 809 N N . SER A 1 100 ? 16.618 13.735 -26.352 1.00 86.19 100 SER A N 1
ATOM 810 C CA . SER A 1 100 ? 16.780 13.294 -27.740 1.00 86.19 100 SER A CA 1
ATOM 811 C C . SER A 1 100 ? 16.026 14.209 -28.708 1.00 86.19 100 SER A C 1
ATOM 813 O O . SER A 1 100 ? 16.608 14.725 -29.660 1.00 86.19 100 SER A O 1
ATOM 815 N N . GLN A 1 101 ? 14.758 14.519 -28.428 1.00 83.56 101 GLN A N 1
ATOM 816 C CA . GLN A 1 101 ? 13.962 15.439 -29.244 1.00 83.56 101 GLN A CA 1
ATOM 817 C C . GLN A 1 101 ? 14.562 16.848 -29.294 1.00 83.56 101 GLN A C 1
ATOM 819 O O . GLN A 1 101 ? 14.568 17.472 -30.357 1.00 83.56 101 GLN A O 1
ATOM 824 N N . HIS A 1 102 ? 15.091 17.352 -28.178 1.00 78.94 102 HIS A N 1
ATOM 825 C CA . HIS A 1 102 ? 15.787 18.634 -28.147 1.00 78.94 102 HIS A CA 1
ATOM 826 C C . HIS A 1 102 ? 17.061 18.596 -29.004 1.00 78.94 102 HIS A C 1
ATOM 828 O O . HIS A 1 102 ? 17.270 19.480 -29.830 1.00 78.94 102 HIS A O 1
ATOM 834 N N . ALA A 1 103 ? 17.866 17.536 -28.899 1.00 78.12 103 ALA A N 1
ATOM 835 C CA . ALA A 1 103 ? 19.057 17.349 -29.724 1.00 78.12 103 ALA A CA 1
ATOM 836 C C . ALA A 1 103 ? 18.727 17.234 -31.225 1.00 78.12 103 ALA A C 1
ATOM 838 O O . ALA A 1 103 ? 19.426 17.820 -32.053 1.00 78.12 103 ALA A O 1
ATOM 839 N N . LEU A 1 104 ? 17.644 16.537 -31.596 1.00 76.62 104 LEU A N 1
ATOM 840 C CA . LEU A 1 104 ? 17.160 16.486 -32.980 1.00 76.62 104 LEU A CA 1
ATOM 841 C C . LEU A 1 104 ? 16.695 17.861 -33.474 1.00 76.62 104 LEU A C 1
ATOM 843 O O . LEU A 1 104 ? 16.976 18.216 -34.618 1.00 76.62 104 LEU A O 1
ATOM 847 N N . ARG A 1 105 ? 16.015 18.651 -32.633 1.00 75.50 105 ARG A N 1
ATOM 848 C CA . ARG A 1 105 ? 15.602 20.022 -32.975 1.00 75.50 105 ARG A CA 1
ATOM 849 C C . ARG A 1 105 ? 16.800 20.937 -33.188 1.00 75.50 105 ARG A C 1
ATOM 851 O O . ARG A 1 105 ? 16.820 21.653 -34.182 1.00 75.50 105 ARG A O 1
ATOM 858 N N . GLU A 1 106 ? 17.805 20.883 -32.320 1.00 70.00 106 GLU A N 1
ATOM 859 C CA . GLU A 1 106 ? 19.032 21.673 -32.477 1.00 70.00 106 GLU A CA 1
ATOM 860 C C . GLU A 1 106 ? 19.817 21.246 -33.725 1.00 70.00 106 GLU A C 1
ATOM 862 O O . GLU A 1 106 ? 20.242 22.097 -34.502 1.00 70.00 106 GLU A O 1
ATOM 867 N N . ARG A 1 107 ? 19.911 19.940 -34.019 1.00 67.38 107 ARG A N 1
ATOM 868 C CA . ARG A 1 107 ? 20.479 19.463 -35.294 1.00 67.38 107 ARG A CA 1
ATOM 869 C C . ARG A 1 107 ? 19.658 19.895 -36.507 1.00 67.38 107 ARG A C 1
ATOM 871 O O . ARG A 1 107 ? 20.235 20.197 -37.544 1.00 67.38 107 ARG A O 1
ATOM 878 N N . GLY A 1 108 ? 18.333 19.943 -36.396 1.00 62.19 108 GLY A N 1
ATOM 879 C CA . GLY A 1 108 ? 17.444 20.441 -37.446 1.00 62.19 108 GLY A CA 1
ATOM 880 C C . GLY A 1 108 ? 17.594 21.945 -37.693 1.00 62.19 108 GLY A C 1
ATOM 881 O O . GLY A 1 108 ? 17.582 22.368 -38.845 1.00 62.19 108 GLY A O 1
ATOM 882 N N . LYS A 1 109 ? 17.795 22.743 -36.636 1.00 60.62 109 LYS A N 1
ATOM 883 C CA . LYS A 1 109 ? 18.110 24.177 -36.737 1.00 60.62 109 LYS A CA 1
ATOM 884 C C . LYS A 1 109 ? 19.481 24.401 -37.357 1.00 60.62 109 LYS A C 1
ATOM 886 O O . LYS A 1 109 ? 19.571 25.144 -38.320 1.00 60.62 109 LYS A O 1
ATOM 891 N N . LEU A 1 110 ? 20.505 23.667 -36.915 1.00 57.09 110 LEU A N 1
ATOM 892 C CA . LEU A 1 110 ? 21.824 23.699 -37.548 1.00 57.09 110 LEU A CA 1
ATOM 893 C C . LEU A 1 110 ? 21.741 23.280 -39.017 1.00 57.09 110 LEU A C 1
ATOM 895 O O . LEU A 1 110 ? 22.347 23.932 -39.846 1.00 57.09 110 LEU A O 1
ATOM 899 N N . LYS A 1 111 ? 20.950 22.266 -39.383 1.00 55.09 111 LYS A N 1
ATOM 900 C CA . LYS A 1 111 ? 20.744 21.873 -40.790 1.00 55.09 111 LYS A CA 1
ATOM 901 C C . LYS A 1 111 ? 19.997 22.939 -41.610 1.00 55.09 111 LYS A C 1
ATOM 903 O O . LYS A 1 111 ? 20.197 23.013 -42.815 1.00 55.09 111 LYS A O 1
ATOM 908 N N . ARG A 1 112 ? 19.153 23.755 -40.971 1.00 53.38 112 ARG A N 1
ATOM 909 C CA . ARG A 1 112 ? 18.431 24.879 -41.589 1.00 53.38 112 ARG A CA 1
ATOM 910 C C . ARG A 1 112 ? 19.287 26.145 -41.702 1.00 53.38 112 ARG A C 1
ATOM 912 O O . ARG A 1 112 ? 19.154 26.852 -42.691 1.00 53.38 112 ARG A O 1
ATOM 919 N N . ASP A 1 113 ? 20.187 26.379 -40.753 1.00 50.78 113 ASP A N 1
ATOM 920 C CA . ASP A 1 113 ? 21.161 27.482 -40.772 1.00 50.78 113 ASP A CA 1
ATOM 921 C C . ASP A 1 113 ? 22.439 27.120 -41.552 1.00 50.78 113 ASP A C 1
ATOM 923 O O . ASP A 1 113 ? 23.189 27.994 -41.971 1.00 50.78 113 ASP A O 1
ATOM 927 N N . SER A 1 114 ? 22.655 25.824 -41.801 1.00 50.41 114 SER A N 1
ATOM 928 C CA . SER A 1 114 ? 23.624 25.277 -42.761 1.00 50.41 114 SER A CA 1
ATOM 929 C C . SER A 1 114 ? 22.968 24.955 -44.099 1.00 50.41 114 SER A C 1
ATOM 931 O O . SER A 1 114 ? 23.526 24.166 -44.861 1.00 50.41 114 SER A O 1
ATOM 933 N N . ALA A 1 115 ? 21.778 25.500 -44.384 1.00 43.59 115 ALA A N 1
ATOM 934 C CA . ALA A 1 115 ? 21.318 25.546 -45.758 1.00 43.59 115 ALA A CA 1
ATOM 935 C C . ALA A 1 115 ? 22.378 26.342 -46.535 1.00 43.59 115 ALA A C 1
ATOM 937 O O . ALA A 1 115 ? 22.575 27.527 -46.243 1.00 43.59 115 ALA A O 1
ATOM 938 N N . PRO A 1 116 ? 23.094 25.723 -47.489 1.00 46.06 116 PRO A N 1
ATOM 939 C CA . PRO A 1 116 ? 23.771 26.529 -48.474 1.00 46.06 116 PRO A CA 1
ATOM 940 C C . PRO A 1 116 ? 22.679 27.315 -49.208 1.00 46.06 116 PRO A C 1
ATOM 942 O O . PRO A 1 116 ? 21.526 26.881 -49.303 1.00 46.06 116 PRO A O 1
ATOM 945 N N . SER A 1 117 ? 23.055 28.479 -49.728 1.00 43.81 117 SER A N 1
ATOM 946 C CA . SER A 1 117 ? 22.459 29.015 -50.953 1.00 43.81 117 SER A CA 1
ATOM 947 C C . SER A 1 117 ? 21.924 27.873 -51.832 1.00 43.81 117 SER A C 1
ATOM 949 O O . SER A 1 117 ? 22.595 26.850 -51.961 1.00 43.81 117 SER A O 1
ATOM 951 N N . ASP A 1 118 ? 20.730 28.055 -52.392 1.00 48.03 118 ASP A N 1
ATOM 952 C CA . ASP A 1 118 ? 19.891 27.141 -53.190 1.00 48.03 118 ASP A CA 1
ATOM 953 C C . ASP A 1 118 ? 20.561 26.592 -54.485 1.00 48.03 118 ASP A C 1
ATOM 955 O O . ASP A 1 118 ? 19.947 26.503 -55.542 1.00 48.03 118 ASP A O 1
ATOM 959 N N . THR A 1 119 ? 21.856 26.268 -54.443 1.00 46.91 119 THR A N 1
ATOM 960 C CA . THR A 1 119 ? 22.723 25.962 -55.588 1.00 46.91 119 THR A CA 1
ATOM 961 C C . THR A 1 119 ? 23.473 24.627 -55.473 1.00 46.91 119 THR A C 1
ATOM 963 O O . THR A 1 119 ? 23.731 24.023 -56.507 1.00 46.91 119 THR A O 1
ATOM 966 N N .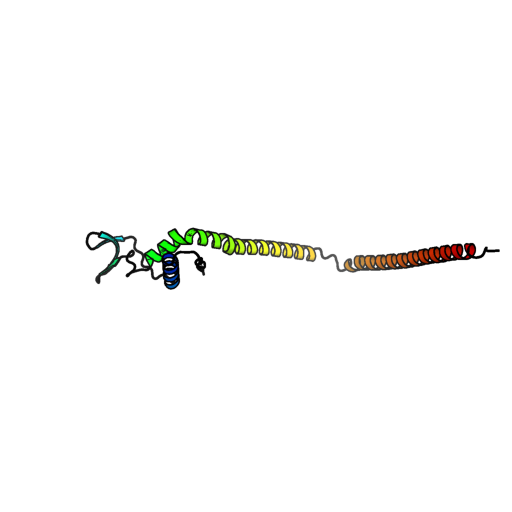 ASP A 1 120 ? 23.745 24.085 -54.276 1.00 48.06 120 ASP A N 1
ATOM 967 C CA . ASP A 1 120 ? 24.672 22.931 -54.147 1.00 48.06 120 ASP A CA 1
ATOM 968 C C . ASP A 1 120 ? 24.012 21.544 -54.006 1.00 48.06 120 ASP A C 1
ATOM 970 O O . ASP A 1 120 ? 24.685 20.515 -54.122 1.00 48.06 120 ASP A O 1
ATOM 974 N N . ILE A 1 121 ? 22.688 21.469 -53.816 1.00 52.00 121 ILE A N 1
ATOM 975 C CA . ILE A 1 121 ? 21.969 20.175 -53.803 1.00 52.00 121 ILE A CA 1
ATOM 976 C C . ILE A 1 121 ? 21.901 19.575 -55.224 1.00 52.00 121 ILE A C 1
ATOM 978 O O . ILE A 1 121 ? 21.902 18.359 -55.387 1.00 52.00 121 ILE A O 1
ATOM 982 N N . SER A 1 122 ? 21.971 20.411 -56.266 1.00 61.12 122 SER A N 1
ATOM 983 C CA . SER A 1 122 ? 22.015 19.976 -57.670 1.00 61.12 122 SER A CA 1
ATOM 984 C C . SER A 1 122 ? 23.331 19.283 -58.042 1.00 61.12 122 SER A C 1
ATOM 986 O O . SER A 1 122 ? 23.323 18.290 -58.769 1.00 61.12 122 SER A O 1
ATOM 988 N N . ASP A 1 123 ? 24.471 19.777 -57.559 1.00 56.03 123 ASP A N 1
ATOM 989 C CA . ASP A 1 123 ? 25.776 19.310 -58.042 1.00 56.03 123 ASP A CA 1
ATOM 990 C C . ASP A 1 123 ? 26.167 17.947 -57.466 1.00 56.03 123 ASP A C 1
ATOM 992 O O . ASP A 1 123 ? 26.760 17.124 -58.168 1.00 56.03 123 ASP A O 1
ATOM 996 N N . THR A 1 124 ? 25.762 17.662 -56.226 1.00 61.66 124 THR A N 1
ATOM 997 C CA . THR A 1 124 ? 26.008 16.358 -55.593 1.00 61.66 124 THR A CA 1
ATOM 998 C C . THR A 1 124 ? 25.146 15.259 -56.226 1.00 61.66 124 THR A C 1
ATOM 1000 O O . THR A 1 124 ? 25.666 14.194 -56.564 1.00 61.66 124 THR A O 1
ATOM 1003 N N . ASP A 1 125 ? 23.860 15.534 -56.477 1.00 67.25 125 ASP A N 1
ATOM 1004 C CA . ASP A 1 125 ? 22.954 14.602 -57.169 1.00 67.25 125 ASP A CA 1
ATOM 1005 C C . ASP A 1 125 ? 23.361 14.390 -58.636 1.00 67.25 125 ASP A C 1
ATOM 1007 O O . ASP A 1 125 ? 23.325 13.270 -59.152 1.00 67.25 125 ASP A O 1
ATOM 1011 N N . ARG A 1 126 ? 23.834 15.444 -59.312 1.00 73.88 126 ARG A N 1
ATOM 1012 C CA . ARG A 1 126 ? 24.349 15.354 -60.685 1.00 73.88 126 ARG A CA 1
ATOM 1013 C C . ARG A 1 126 ? 25.622 14.512 -60.771 1.00 73.88 126 ARG A C 1
ATOM 1015 O O . ARG A 1 126 ? 25.789 13.761 -61.735 1.00 73.88 126 ARG A O 1
ATOM 1022 N N . LEU A 1 127 ? 26.503 14.612 -59.775 1.00 75.69 127 LEU A N 1
ATOM 1023 C CA . LEU A 1 127 ? 27.726 13.814 -59.714 1.00 75.69 127 LEU A CA 1
ATOM 1024 C C . LEU A 1 127 ? 27.420 12.332 -59.447 1.00 75.69 127 LEU A C 1
ATOM 1026 O O . LEU A 1 127 ? 28.038 11.466 -60.065 1.00 75.69 127 LEU A O 1
ATOM 1030 N N . LEU A 1 128 ? 26.435 12.037 -58.591 1.00 77.94 128 LEU A N 1
ATOM 1031 C CA . LEU A 1 128 ? 25.946 10.676 -58.342 1.00 77.94 128 LEU A CA 1
ATOM 1032 C C . LEU A 1 128 ? 25.378 10.033 -59.613 1.00 77.94 128 LEU A C 1
ATOM 1034 O O . LEU A 1 128 ? 25.797 8.937 -59.977 1.00 77.94 128 LEU A O 1
ATOM 1038 N N . LEU A 1 129 ? 24.522 10.746 -60.351 1.00 82.69 129 LEU A N 1
ATOM 1039 C CA . LEU A 1 129 ? 23.953 10.249 -61.610 1.00 82.69 129 LEU A CA 1
ATOM 1040 C C . LEU A 1 129 ? 25.023 9.974 -62.678 1.00 82.69 129 LEU A C 1
ATOM 1042 O O . LEU A 1 129 ? 24.958 8.964 -63.379 1.00 82.69 129 LEU A O 1
ATOM 1046 N N . GLN A 1 130 ? 26.040 10.837 -62.787 1.00 85.25 130 GLN A N 1
ATOM 1047 C CA . GLN A 1 130 ? 27.165 10.592 -63.696 1.00 85.25 130 GLN A CA 1
ATOM 1048 C C . GLN A 1 130 ? 27.978 9.360 -63.296 1.00 85.25 130 GLN A C 1
ATOM 1050 O O . GLN A 1 130 ? 28.378 8.583 -64.166 1.00 85.25 130 GLN A O 1
ATOM 1055 N N . LYS A 1 131 ? 28.215 9.163 -61.994 1.00 81.31 131 LYS A N 1
ATOM 1056 C CA . LYS A 1 131 ? 28.948 7.995 -61.495 1.00 81.31 131 LYS A CA 1
ATOM 1057 C C . LYS A 1 131 ? 28.167 6.703 -61.716 1.00 81.31 131 LYS A C 1
ATOM 1059 O O . LYS A 1 131 ? 28.764 5.723 -62.158 1.00 81.31 131 LYS A O 1
ATOM 1064 N N . ASP A 1 132 ? 26.853 6.720 -61.521 1.00 78.88 132 ASP A N 1
ATOM 1065 C CA . ASP A 1 132 ? 25.986 5.571 -61.796 1.00 78.88 132 ASP A CA 1
ATOM 1066 C C . ASP A 1 132 ? 25.961 5.210 -63.289 1.00 78.88 132 ASP A C 1
ATOM 1068 O O . ASP A 1 132 ? 26.033 4.030 -63.651 1.00 78.88 132 ASP A O 1
ATOM 1072 N N . GLU A 1 133 ? 25.940 6.203 -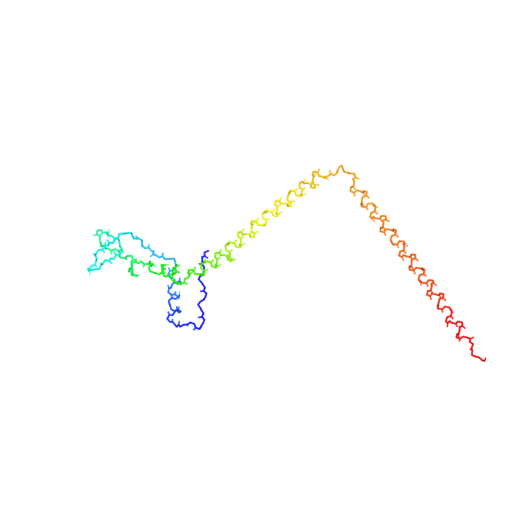64.185 1.00 90.31 133 GLU A N 1
ATOM 1073 C CA . GLU A 1 133 ? 26.064 5.954 -65.625 1.00 90.31 133 GLU A CA 1
ATOM 1074 C C . GLU A 1 133 ? 27.425 5.363 -66.012 1.00 90.31 133 GLU A C 1
ATOM 1076 O O . GLU A 1 133 ? 27.477 4.425 -66.816 1.00 90.31 133 GLU A O 1
ATOM 1081 N N . GLU A 1 134 ? 28.526 5.880 -65.459 1.00 87.69 134 GLU A N 1
ATOM 1082 C CA . GLU A 1 134 ? 29.871 5.339 -65.696 1.00 87.69 134 GLU A CA 1
ATOM 1083 C C . GLU A 1 134 ? 29.982 3.887 -65.221 1.00 87.69 134 GLU A C 1
ATOM 1085 O O . GLU A 1 134 ? 30.460 3.031 -65.972 1.00 87.69 134 GLU A O 1
ATOM 1090 N N . ILE A 1 135 ? 29.485 3.589 -64.015 1.00 89.19 135 ILE A N 1
ATOM 1091 C CA . ILE A 1 135 ? 29.465 2.234 -63.450 1.00 89.19 135 ILE A CA 1
ATOM 1092 C C . ILE A 1 135 ? 28.678 1.295 -64.364 1.00 89.19 135 ILE A C 1
ATOM 1094 O O . ILE A 1 135 ? 29.146 0.201 -64.687 1.00 89.19 135 ILE A O 1
ATOM 1098 N N . ARG A 1 136 ? 27.517 1.735 -64.855 1.00 93.00 136 ARG A N 1
ATOM 1099 C CA . ARG A 1 136 ? 26.672 0.930 -65.742 1.00 93.00 136 ARG A CA 1
ATOM 1100 C C . ARG A 1 136 ? 27.325 0.678 -67.104 1.00 93.00 136 ARG A C 1
ATOM 1102 O O . ARG A 1 136 ? 27.244 -0.434 -67.628 1.00 93.00 136 ARG A O 1
ATOM 1109 N N . ARG A 1 137 ? 28.018 1.669 -67.678 1.00 92.81 137 ARG A N 1
ATOM 1110 C CA . ARG A 1 137 ? 28.802 1.479 -68.916 1.00 92.81 137 ARG A CA 1
ATOM 1111 C C . ARG A 1 137 ? 29.951 0.496 -68.702 1.00 92.81 137 ARG A C 1
ATOM 1113 O O . ARG A 1 137 ? 30.165 -0.376 -69.543 1.00 92.81 137 ARG A O 1
ATOM 1120 N N . MET A 1 138 ? 30.652 0.604 -67.576 1.00 88.12 138 MET A N 1
ATOM 1121 C CA . MET A 1 138 ? 31.764 -0.280 -67.236 1.00 88.12 138 MET A CA 1
ATOM 1122 C C . MET A 1 138 ? 31.297 -1.722 -67.012 1.00 88.12 138 MET A C 1
ATOM 1124 O O . MET A 1 138 ? 31.916 -2.645 -67.537 1.00 88.12 138 MET A O 1
ATOM 1128 N N . GLN A 1 139 ? 30.167 -1.923 -66.324 1.00 86.38 139 GLN A N 1
ATOM 1129 C CA . GLN A 1 139 ? 29.550 -3.243 -66.158 1.00 86.38 139 GLN A CA 1
ATOM 1130 C C . GLN A 1 139 ? 29.194 -3.884 -67.503 1.00 86.38 139 GLN A C 1
ATOM 1132 O O . GLN A 1 139 ? 29.520 -5.048 -67.729 1.00 86.38 139 GLN A O 1
ATOM 1137 N N . ASN A 1 140 ? 28.598 -3.123 -68.427 1.00 90.38 140 ASN A N 1
ATOM 1138 C CA . ASN A 1 140 ? 28.278 -3.630 -69.764 1.00 90.38 140 ASN A CA 1
ATOM 1139 C C . ASN A 1 140 ? 29.538 -4.010 -70.559 1.00 90.38 140 ASN A C 1
ATOM 1141 O O . ASN A 1 140 ? 29.553 -5.037 -71.237 1.00 90.38 140 ASN A O 1
ATOM 1145 N N . MET A 1 141 ? 30.603 -3.207 -70.463 1.00 88.31 141 MET A N 1
ATOM 1146 C CA . MET A 1 141 ? 31.871 -3.486 -71.144 1.00 88.31 141 MET A CA 1
ATOM 1147 C C . MET A 1 141 ? 32.562 -4.732 -70.574 1.00 88.31 141 MET A C 1
ATOM 1149 O O . MET A 1 141 ? 33.012 -5.584 -71.340 1.00 88.31 141 MET A O 1
ATOM 1153 N N . LEU A 1 142 ? 32.594 -4.876 -69.244 1.00 87.88 142 LEU A N 1
ATOM 1154 C CA . LEU A 1 142 ? 33.115 -6.066 -68.566 1.00 87.88 142 LEU A CA 1
ATOM 1155 C C . LEU A 1 142 ? 32.322 -7.320 -68.945 1.00 87.88 142 LEU A C 1
ATOM 1157 O O . LEU A 1 142 ? 32.922 -8.351 -69.244 1.00 87.88 142 LEU A O 1
ATOM 1161 N N . SER A 1 143 ? 30.991 -7.219 -69.007 1.00 89.94 143 SER A N 1
ATOM 1162 C CA . SER A 1 143 ? 30.123 -8.322 -69.426 1.00 89.94 143 SER A CA 1
ATOM 1163 C C . SER A 1 143 ? 30.423 -8.758 -70.861 1.00 89.94 143 SER A C 1
ATOM 1165 O O . SER A 1 143 ? 30.646 -9.941 -71.107 1.00 89.94 143 SER A O 1
ATOM 1167 N N . GLN A 1 144 ? 30.530 -7.812 -71.803 1.00 87.94 144 GLN A N 1
ATOM 1168 C CA . GLN A 1 144 ? 30.899 -8.130 -73.189 1.00 87.94 144 GLN A CA 1
ATOM 1169 C C . GLN A 1 144 ? 32.297 -8.743 -73.301 1.00 87.94 144 GLN A C 1
ATOM 1171 O O . GLN A 1 144 ? 32.513 -9.652 -74.100 1.00 87.94 144 GLN A O 1
ATOM 1176 N N . MET A 1 145 ? 33.268 -8.255 -72.525 1.00 83.81 145 MET A N 1
ATOM 1177 C CA . MET A 1 145 ? 34.623 -8.807 -72.540 1.00 83.81 145 MET A CA 1
ATOM 1178 C C . MET A 1 145 ? 34.644 -10.240 -71.990 1.00 83.81 145 MET A C 1
ATOM 1180 O O . MET A 1 145 ? 35.299 -11.109 -72.567 1.00 83.81 145 MET A O 1
ATOM 1184 N N . GLN A 1 146 ? 33.877 -10.515 -70.930 1.00 79.25 146 GLN A N 1
ATOM 1185 C CA . GLN A 1 146 ? 33.722 -11.855 -70.369 1.00 79.25 146 GLN A CA 1
ATOM 1186 C C . GLN A 1 146 ? 33.005 -12.805 -71.341 1.00 79.25 146 GLN A C 1
ATOM 1188 O O . GLN A 1 146 ? 33.390 -13.968 -71.451 1.00 79.25 146 GLN A O 1
ATOM 1193 N N . GLU A 1 147 ? 32.000 -12.324 -72.076 1.00 84.81 147 GLU A N 1
ATOM 1194 C CA . GLU A 1 147 ? 31.333 -13.092 -73.134 1.00 84.81 147 GLU A CA 1
ATOM 1195 C C . GLU A 1 147 ? 32.272 -13.403 -74.298 1.00 84.81 147 GLU A C 1
ATOM 1197 O O . GLU A 1 147 ? 32.310 -14.547 -74.743 1.00 84.81 147 GLU A O 1
ATOM 1202 N N . LYS A 1 148 ? 33.086 -12.441 -74.750 1.00 80.50 148 LYS A N 1
ATOM 1203 C CA . LYS A 1 148 ? 34.084 -12.679 -75.806 1.00 80.50 148 LYS A CA 1
ATOM 1204 C C . LYS A 1 148 ? 35.139 -13.699 -75.385 1.00 80.50 148 LYS A C 1
ATOM 1206 O O . LYS A 1 148 ? 35.469 -14.565 -76.183 1.00 80.50 148 LYS A O 1
ATOM 1211 N N . LEU A 1 149 ? 35.610 -13.647 -74.137 1.00 74.88 149 LEU A N 1
ATOM 1212 C CA . LEU A 1 149 ? 36.542 -14.639 -73.583 1.00 74.88 149 LEU A CA 1
ATOM 1213 C C . LEU A 1 149 ? 35.903 -16.031 -73.445 1.00 74.88 149 LEU A C 1
ATOM 1215 O O . LEU A 1 149 ? 36.554 -17.043 -73.701 1.00 74.88 149 LEU A O 1
ATOM 1219 N N . LYS A 1 150 ? 34.619 -16.110 -73.072 1.00 73.38 150 LYS A N 1
ATOM 1220 C CA . LYS A 1 150 ? 33.860 -17.375 -73.054 1.00 73.38 150 LYS A CA 1
ATOM 1221 C C . LYS A 1 150 ? 33.592 -17.913 -74.464 1.00 73.38 150 LYS A C 1
ATOM 1223 O O . LYS A 1 150 ? 33.634 -19.121 -74.667 1.00 73.38 150 LYS A O 1
ATOM 1228 N N . ALA A 1 151 ? 33.348 -17.039 -75.438 1.00 71.69 151 ALA A N 1
ATOM 1229 C CA . ALA A 1 151 ? 33.145 -17.421 -76.832 1.00 71.69 151 ALA A CA 1
ATOM 1230 C C . ALA A 1 151 ? 34.452 -17.888 -77.492 1.00 71.69 151 ALA A C 1
ATOM 1232 O O . ALA A 1 151 ? 34.443 -18.897 -78.193 1.00 71.69 151 ALA A O 1
ATOM 1233 N N . SER A 1 152 ? 35.582 -17.228 -77.207 1.00 61.94 152 SER A N 1
ATOM 1234 C CA . SER A 1 152 ? 36.896 -17.643 -77.714 1.00 61.94 152 SER A CA 1
ATOM 1235 C C . SER A 1 152 ? 37.385 -18.937 -77.057 1.00 61.94 152 SER A C 1
ATOM 1237 O O . SER A 1 152 ? 37.842 -19.833 -77.757 1.00 61.94 152 SER A O 1
ATOM 1239 N N . SER A 1 153 ? 37.183 -19.111 -75.744 1.00 59.00 153 SER A N 1
ATOM 1240 C CA . SER A 1 153 ? 37.491 -20.385 -75.061 1.00 59.00 153 SER A CA 1
ATOM 1241 C C . SER A 1 153 ? 36.534 -21.535 -75.423 1.00 59.00 153 SER A C 1
ATOM 1243 O O . SER A 1 153 ? 36.866 -22.704 -75.229 1.00 59.00 153 SER A O 1
ATOM 1245 N N . GLY A 1 154 ? 35.350 -21.233 -75.972 1.00 55.97 154 GLY A N 1
ATOM 1246 C CA . GLY A 1 154 ? 34.417 -22.219 -76.527 1.00 55.97 154 GLY A CA 1
ATOM 1247 C C . GLY A 1 154 ? 34.741 -22.659 -77.960 1.00 55.97 154 GLY A C 1
ATOM 1248 O O . GLY A 1 154 ? 34.314 -23.741 -78.361 1.00 55.97 154 GLY A O 1
ATOM 1249 N N . GLN A 1 155 ? 35.499 -21.858 -78.720 1.00 51.94 155 GLN A N 1
ATOM 1250 C CA . GLN A 1 155 ? 35.990 -22.234 -80.052 1.00 51.94 155 GLN A CA 1
ATOM 1251 C C . GLN A 1 155 ? 37.230 -23.137 -79.976 1.00 51.94 155 GLN A C 1
ATOM 1253 O O . GLN A 1 155 ? 37.273 -24.128 -80.698 1.00 51.94 155 GLN A O 1
ATOM 1258 N N . GLU A 1 156 ? 38.157 -22.905 -79.039 1.00 52.28 156 GLU A N 1
ATOM 1259 C CA . GLU A 1 156 ? 39.346 -23.767 -78.875 1.00 52.28 156 GLU A CA 1
ATOM 1260 C C . GLU A 1 156 ? 38.993 -25.208 -78.458 1.00 52.28 156 GLU A C 1
ATOM 1262 O O . GLU A 1 156 ? 39.611 -26.157 -78.925 1.00 52.28 156 GLU A O 1
ATOM 1267 N N . LYS A 1 157 ? 37.931 -25.417 -77.663 1.00 52.97 157 LYS A N 1
ATOM 1268 C CA . LYS A 1 157 ? 37.477 -26.777 -77.296 1.00 52.97 157 LYS A CA 1
ATOM 1269 C C . LYS A 1 157 ? 36.764 -27.537 -78.419 1.00 52.97 157 LYS A C 1
ATOM 1271 O O . LYS A 1 157 ? 36.534 -28.735 -78.268 1.00 52.97 157 LYS A O 1
ATOM 1276 N N . LYS A 1 158 ? 36.364 -26.864 -79.503 1.00 51.56 158 LYS A N 1
ATOM 1277 C CA . LYS A 1 158 ? 35.686 -27.503 -80.641 1.00 51.56 158 LYS A CA 1
ATOM 1278 C C . LYS A 1 158 ? 36.688 -27.983 -81.693 1.00 51.56 158 LYS A C 1
ATOM 1280 O O . LYS A 1 158 ? 36.462 -29.048 -82.265 1.00 51.56 158 LYS A O 1
ATOM 1285 N N . ASP A 1 159 ? 37.801 -27.270 -81.866 1.00 51.41 159 ASP A N 1
ATOM 1286 C CA . ASP A 1 159 ? 38.874 -27.665 -82.791 1.00 51.41 159 ASP A CA 1
ATOM 1287 C C . ASP A 1 159 ? 39.670 -28.888 -82.292 1.00 51.41 159 ASP A C 1
ATOM 1289 O O . ASP A 1 159 ? 39.996 -29.755 -83.098 1.00 51.41 159 ASP A O 1
ATOM 1293 N N . ASP A 1 160 ? 39.846 -29.070 -80.977 1.00 54.38 160 ASP A N 1
ATOM 1294 C CA . ASP A 1 160 ? 40.475 -30.285 -80.413 1.00 54.38 160 ASP A CA 1
ATOM 1295 C C . ASP A 1 160 ? 39.573 -31.541 -80.457 1.00 54.38 160 ASP A C 1
ATOM 1297 O O . ASP A 1 160 ? 40.026 -32.646 -80.164 1.00 54.38 160 ASP A O 1
ATOM 1301 N N . SER A 1 161 ? 38.292 -31.404 -80.828 1.00 51.00 161 SER A N 1
ATOM 1302 C CA . SER A 1 161 ? 37.351 -32.534 -80.955 1.00 51.00 161 SER A CA 1
ATOM 1303 C C . SER A 1 161 ? 37.212 -33.088 -82.383 1.00 51.00 161 SER A C 1
ATOM 1305 O O . SER A 1 161 ? 36.456 -34.033 -82.599 1.00 51.00 161 SER A O 1
ATOM 1307 N N . ILE A 1 162 ? 37.941 -32.522 -83.358 1.00 56.53 162 ILE A N 1
ATOM 1308 C CA . ILE A 1 162 ? 37.964 -32.938 -84.775 1.00 56.53 162 ILE A CA 1
ATOM 1309 C C . ILE A 1 162 ? 39.372 -33.437 -85.156 1.00 56.53 162 ILE A C 1
ATOM 1311 O O . ILE A 1 162 ? 39.960 -33.010 -86.137 1.00 56.53 162 ILE A O 1
ATOM 1315 N N . ILE A 1 163 ? 39.947 -34.375 -84.402 1.00 51.81 163 ILE A N 1
ATOM 1316 C CA . ILE A 1 163 ? 41.000 -35.256 -84.935 1.00 51.81 163 ILE A CA 1
ATOM 1317 C C . ILE A 1 163 ? 40.780 -36.650 -84.343 1.00 51.81 163 ILE A C 1
ATOM 1319 O O . ILE A 1 163 ? 41.294 -36.967 -83.277 1.00 51.81 163 ILE A O 1
ATOM 1323 N N . ASP A 1 164 ? 39.986 -37.464 -85.035 1.00 47.94 164 ASP A N 1
ATOM 1324 C CA . ASP A 1 164 ? 39.917 -38.911 -84.821 1.00 47.94 164 ASP A CA 1
ATOM 1325 C C . ASP A 1 164 ? 39.795 -39.577 -86.204 1.00 47.94 164 ASP A C 1
ATOM 1327 O O . ASP A 1 164 ? 38.691 -39.704 -86.735 1.00 47.94 164 ASP A O 1
ATOM 1331 N N . VAL A 1 165 ? 40.952 -39.873 -86.820 1.00 40.56 165 VAL A N 1
ATOM 1332 C CA . VAL A 1 165 ? 41.253 -40.960 -87.787 1.00 40.56 165 VAL A CA 1
ATOM 1333 C C . VAL A 1 165 ? 42.756 -41.229 -87.729 1.00 40.56 165 VAL A C 1
ATOM 1335 O O . VAL A 1 165 ? 43.527 -40.249 -87.850 1.00 40.56 165 VAL A O 1
#

pLDDT: mean 82.28, std 15.63, range [40.56, 97.38]

InterPro domains:
  IPR027417 P-loop containing nucleoside triphosphate hydrolase [G3DSA:3.40.50.300] (1-112)
  IPR030379 Septin-type guanine nucleotide-binding (G) domain [PF00735] (1-101)
  IPR030379 Septin-type guanine nucleotide-binding (G) domain [PS51719] (1-98)

Organism: Photinus pyralis (NCBI:txid7054)

Foldseek 3Di:
DDDDDDDDPPDDPVVVVLVVVLVVCPPWFADDAPDWDQDPNDTAGWDDDPVGIQGRPDPVRTCNVSVCCCCPPPCVVVVVVCCVVPVVVVVVVVVVVVVVVVVVVVVVVVVVVPPDDPPPVVVVVVVVVVVVVVVVVVVVVVVVVVVVVVVVVVVVVVVVVPDDD

Radius of gyration: 41.82 Å; chains: 1; bounding box: 62×70×120 Å

Sequence (165 aa):
MYEFPECDSDEDEDFKQQDRELKASLPFAVVGSNTTLEVAGRKVRGRQYPWGVVDVENPKHSDFIKLRTMLISTHMQDLKDVTEDVHYENFRAQCISQISQHALRERGKLKRDSAPSDTDISDTDRLLLQKDEEIRRMQNMLSQMQEKLKASSGQEKKDDSIIDV

Secondary structure (DSSP, 8-state):
---PPPPPTTS-HHHHHHHHHHHHTPSP-------EEEETTEEEEEEEETTEEEETT-TTT-THHHHHIIIIIISHHHHHHHIIIIIIHHHHHHHHHHHHHHHHHHHHHHHHHT---TTSHHHHHHHHHHHHHHHHHHHHHHHHHHHHHHHHHHHHHHHTTS---